Protein AF-A0A6B3HTR2-F1 (afdb_monomer)

pLDDT: mean 84.68, std 10.58, range [55.03, 96.81]

Secondary structure (DSSP, 8-state):
--SSSS-SEEEEEEEPPPTTS--EEEEEEE-----TT---HHHHHHHHHHHHHHHHHHHHHHHHHHTPPPP-

Sequence (72 aa):
WNRRTLWPKVYTHAHEGEEGEAGSVRLIGEAQMLIGTGVSLEHFVSSTVSWVRASIEFDKWLIERLGLAPAE

Solvent-accessible surface area (backbone atoms only — not comparable to full-atom values): 4644 Å² total; per-residue (Å²): 79,66,94,88,45,100,61,56,47,42,49,78,46,81,42,80,42,61,97,93,47,78,59,48,79,42,81,48,75,49,86,86,81,90,42,93,98,65,72,57,69,67,59,52,51,53,52,51,53,53,48,55,54,50,50,55,52,47,50,54,52,48,32,69,73,69,71,51,78,82,88,131

Foldseek 3Di:
DCPPDPDFDKDWDWAPDDDPDHIDIDIDTDDDDDAPPHDDPVVVVVSVVVNVVVVVVVLVVVCVVVVHDDDD

Structure (mmCIF, N/CA/C/O backbone):
data_AF-A0A6B3HTR2-F1
#
_entry.id   AF-A0A6B3HTR2-F1
#
loop_
_atom_site.group_PDB
_atom_site.id
_atom_site.type_symbol
_atom_site.label_atom_id
_atom_site.label_alt_id
_atom_site.label_comp_id
_atom_site.label_asym_id
_atom_site.label_entity_id
_atom_site.label_seq_id
_atom_site.pdbx_PDB_ins_code
_atom_site.Cartn_x
_atom_site.Cartn_y
_atom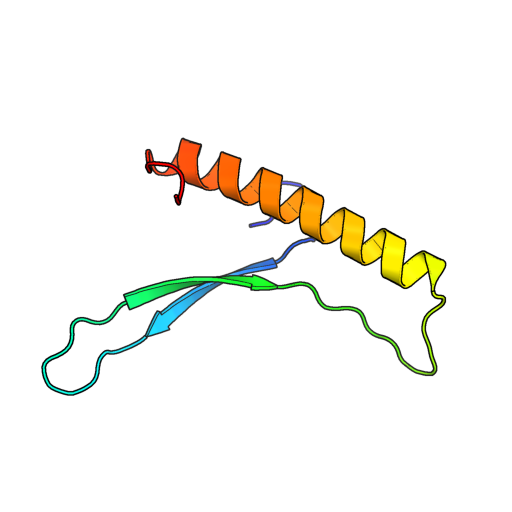_site.Cartn_z
_atom_site.occupancy
_atom_site.B_iso_or_equiv
_atom_site.auth_seq_id
_atom_site.auth_comp_id
_at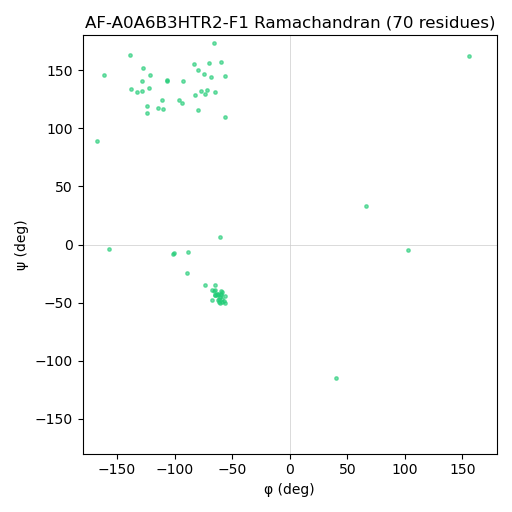om_site.auth_asym_id
_atom_site.auth_atom_id
_atom_site.pdbx_PDB_model_num
ATOM 1 N N . TRP A 1 1 ? -7.344 -3.604 0.814 1.00 56.38 1 TRP A N 1
ATOM 2 C CA . TRP A 1 1 ? -7.998 -2.417 0.229 1.00 56.38 1 TRP A CA 1
ATOM 3 C C . TRP A 1 1 ? -7.918 -2.512 -1.279 1.00 56.38 1 TRP A C 1
ATOM 5 O O . TRP A 1 1 ? -6.854 -2.811 -1.792 1.00 56.38 1 TRP A O 1
ATOM 15 N N . ASN A 1 2 ? -9.058 -2.358 -1.950 1.00 60.53 2 ASN A N 1
ATOM 16 C CA . ASN A 1 2 ? -9.192 -2.210 -3.398 1.00 60.53 2 ASN A CA 1
ATOM 17 C C . ASN A 1 2 ? -10.637 -1.751 -3.643 1.00 60.53 2 ASN A C 1
ATOM 19 O O . ASN A 1 2 ? -11.543 -2.577 -3.707 1.00 60.53 2 ASN A O 1
ATOM 23 N N . ARG A 1 3 ? -10.891 -0.435 -3.648 1.00 55.03 3 ARG A N 1
ATOM 24 C CA . ARG A 1 3 ? -12.255 0.073 -3.879 1.00 55.03 3 ARG A CA 1
ATOM 25 C C . ARG A 1 3 ? -12.545 0.307 -5.366 1.00 55.03 3 ARG A C 1
ATOM 27 O O . ARG A 1 3 ? -13.713 0.255 -5.738 1.00 55.03 3 ARG A O 1
ATOM 34 N N . ARG A 1 4 ? -11.516 0.534 -6.205 1.00 56.25 4 ARG A N 1
ATOM 35 C CA . ARG A 1 4 ? -11.607 0.690 -7.681 1.00 56.25 4 ARG A CA 1
ATOM 36 C C . ARG A 1 4 ? -10.302 0.380 -8.456 1.00 56.25 4 ARG A C 1
ATOM 38 O O . ARG A 1 4 ? -10.322 0.444 -9.681 1.00 56.25 4 ARG A O 1
ATOM 45 N N . THR A 1 5 ? -9.182 0.078 -7.793 1.00 55.03 5 THR A N 1
ATOM 46 C CA . THR A 1 5 ? -7.848 -0.086 -8.409 1.00 55.03 5 THR A CA 1
ATOM 47 C C . THR A 1 5 ? -7.121 -1.282 -7.803 1.00 55.03 5 THR A C 1
ATOM 49 O O . THR A 1 5 ? -7.059 -1.413 -6.585 1.00 55.03 5 THR A O 1
ATOM 52 N N . LEU A 1 6 ? -6.520 -2.134 -8.644 1.00 57.91 6 LEU A N 1
ATOM 53 C CA . LEU A 1 6 ? -5.843 -3.392 -8.264 1.00 57.91 6 LEU A CA 1
ATOM 54 C C . LEU A 1 6 ? -4.647 -3.247 -7.296 1.00 57.91 6 LEU A C 1
ATOM 56 O O . LEU A 1 6 ? -3.956 -4.228 -7.034 1.00 57.91 6 LEU A O 1
ATOM 60 N N . TRP A 1 7 ? -4.383 -2.055 -6.763 1.00 67.50 7 TRP A N 1
ATOM 61 C CA . TRP A 1 7 ? -3.207 -1.755 -5.963 1.00 67.50 7 TRP A CA 1
ATOM 62 C C . TRP A 1 7 ? -3.401 -0.476 -5.119 1.00 67.50 7 TRP A C 1
ATOM 64 O O . TRP A 1 7 ? -4.070 0.448 -5.605 1.00 67.50 7 TRP A O 1
ATOM 74 N N . PRO A 1 8 ? -2.833 -0.392 -3.894 1.00 70.94 8 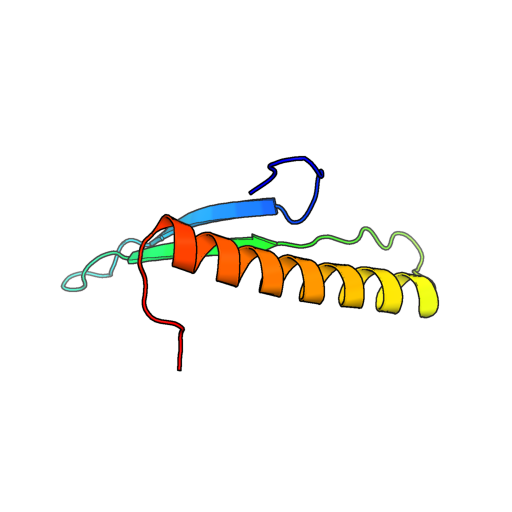PRO A N 1
ATOM 75 C CA . PRO A 1 8 ? -2.041 -1.408 -3.182 1.00 70.94 8 PRO A CA 1
ATOM 76 C C . PRO A 1 8 ? -2.899 -2.493 -2.514 1.00 70.94 8 PRO A C 1
ATOM 78 O O . PRO A 1 8 ? -4.021 -2.233 -2.074 1.00 70.94 8 PRO A O 1
ATOM 81 N N . LYS A 1 9 ? -2.362 -3.716 -2.394 1.00 85.62 9 LYS A N 1
ATOM 82 C CA . LYS A 1 9 ? -3.024 -4.793 -1.641 1.00 85.62 9 LYS A CA 1
ATOM 83 C C . LYS A 1 9 ? -2.808 -4.541 -0.151 1.00 85.62 9 LYS A C 1
ATOM 85 O O . LYS A 1 9 ? -1.694 -4.291 0.290 1.00 85.62 9 LYS A O 1
ATOM 90 N N . VAL A 1 10 ? -3.886 -4.628 0.623 1.00 87.94 10 VAL A N 1
ATOM 91 C CA . VAL A 1 10 ? -3.838 -4.479 2.085 1.00 87.94 10 VAL A CA 1
ATOM 92 C C . VAL A 1 10 ? -4.628 -5.610 2.715 1.00 87.94 10 VAL A C 1
ATOM 94 O O . VAL A 1 10 ? -5.768 -5.837 2.291 1.00 87.94 10 VAL A O 1
ATOM 97 N N . TYR A 1 11 ? -4.035 -6.280 3.698 1.00 87.62 11 TYR A N 1
ATOM 98 C CA . TYR A 1 11 ? -4.608 -7.410 4.428 1.00 87.62 11 TYR A CA 1
ATOM 99 C C . TYR A 1 11 ? -4.311 -7.309 5.929 1.00 87.62 11 TYR A C 1
ATOM 101 O O . TYR A 1 11 ? -3.446 -6.545 6.358 1.00 87.62 11 TYR A O 1
AT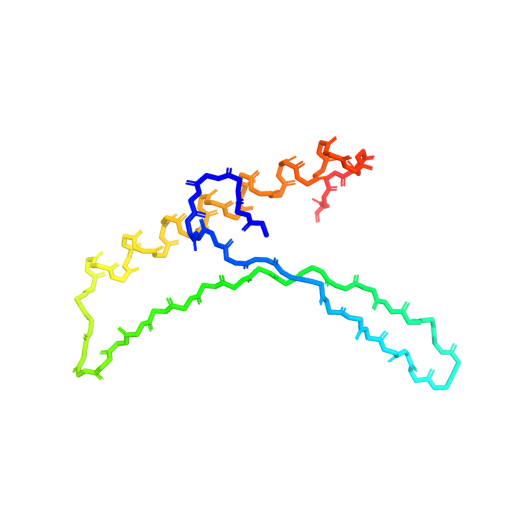OM 109 N N . THR A 1 12 ? -5.058 -8.061 6.733 1.00 91.25 12 THR A N 1
ATOM 110 C CA . THR A 1 12 ? -4.836 -8.172 8.176 1.00 91.25 12 THR A CA 1
ATOM 111 C C . THR A 1 12 ? -3.932 -9.358 8.487 1.00 91.25 12 THR A C 1
ATOM 113 O O . THR A 1 12 ? -4.063 -10.427 7.893 1.00 91.25 12 THR A O 1
ATOM 116 N N . HIS A 1 13 ? -3.030 -9.174 9.444 1.00 91.25 13 HIS A N 1
ATOM 117 C CA . HIS A 1 13 ? -2.191 -10.226 10.000 1.00 91.25 13 HIS A CA 1
ATOM 118 C C . HIS A 1 13 ? -2.399 -10.269 11.513 1.00 91.25 13 HIS A C 1
ATOM 120 O O . HIS A 1 13 ? -2.075 -9.306 12.212 1.00 91.25 13 HIS A O 1
ATOM 126 N N . ALA A 1 14 ? -2.982 -11.362 12.002 1.00 92.12 14 ALA A N 1
ATOM 127 C CA . ALA A 1 14 ? -3.130 -11.608 13.429 1.00 92.12 14 ALA A CA 1
ATOM 128 C C . ALA A 1 14 ? -1.818 -12.184 13.973 1.00 92.12 14 ALA A C 1
ATOM 130 O O . ALA A 1 14 ? -1.269 -13.127 13.409 1.00 92.12 14 ALA A O 1
ATOM 131 N N . HIS A 1 15 ? -1.309 -11.588 15.043 1.00 85.94 15 HIS A N 1
ATOM 132 C CA . HIS A 1 15 ? -0.134 -12.044 15.763 1.00 85.94 15 HIS A CA 1
ATOM 133 C C . HIS A 1 15 ? -0.566 -12.476 17.159 1.00 85.94 15 HIS A C 1
ATOM 135 O O . HIS A 1 15 ? -1.084 -11.664 17.927 1.00 85.94 15 HIS A O 1
ATOM 141 N N . GLU A 1 16 ? -0.380 -13.753 17.462 1.00 85.88 16 GLU A N 1
ATOM 142 C CA . GLU A 1 16 ? -0.568 -14.285 18.808 1.00 85.88 16 GLU A CA 1
ATOM 143 C C . GLU A 1 16 ? 0.614 -13.825 19.668 1.00 85.88 16 GLU A C 1
ATOM 145 O O . GLU A 1 16 ? 1.761 -13.913 19.230 1.00 85.88 16 GLU A O 1
ATOM 150 N N . GLY A 1 17 ? 0.325 -13.254 20.840 1.00 79.62 17 GLY A N 1
ATOM 151 C CA . GLY A 1 17 ? 1.363 -12.888 21.802 1.00 79.62 17 GLY A CA 1
ATOM 152 C C . GLY A 1 17 ? 1.978 -14.140 22.423 1.00 79.62 17 GLY A C 1
ATOM 153 O O . GLY A 1 17 ? 1.343 -15.197 22.454 1.00 79.62 17 GLY A O 1
ATOM 154 N N . GLU A 1 18 ? 3.210 -14.029 22.914 1.00 82.00 18 GLU A N 1
ATOM 155 C CA . GLU A 1 18 ? 3.811 -15.083 23.734 1.00 82.00 18 GLU A CA 1
ATOM 156 C C . GLU A 1 18 ? 3.066 -15.225 25.076 1.00 82.00 18 GLU A C 1
ATOM 158 O O . GLU A 1 18 ? 2.154 -14.458 25.398 1.00 82.00 18 GLU A O 1
ATOM 163 N N . GLU A 1 19 ? 3.416 -16.240 25.866 1.00 82.00 19 GLU A N 1
ATOM 164 C CA . GLU A 1 19 ? 2.740 -16.539 27.130 1.00 82.00 19 GLU A CA 1
ATOM 165 C C . GLU A 1 19 ? 2.754 -15.316 28.074 1.00 82.00 19 GLU A C 1
ATOM 167 O O . GLU A 1 19 ? 3.793 -14.917 28.594 1.00 82.00 19 GLU A O 1
ATOM 172 N N . GLY A 1 20 ? 1.580 -14.709 28.284 1.00 78.62 20 GLY A N 1
ATOM 173 C CA . GLY A 1 20 ? 1.411 -13.500 29.100 1.00 78.62 20 GLY A CA 1
ATOM 174 C C . GLY A 1 20 ? 1.235 -12.188 28.321 1.00 78.62 20 GLY A C 1
ATOM 175 O O . GLY A 1 20 ? 0.930 -11.172 28.947 1.00 78.62 20 GLY A O 1
ATOM 176 N N . GLU A 1 21 ? 1.344 -12.188 26.989 1.00 83.06 21 GLU A N 1
ATOM 177 C CA . GLU A 1 21 ? 1.124 -11.008 26.142 1.00 83.06 21 GLU A CA 1
ATOM 178 C C . GLU A 1 21 ? -0.199 -11.075 25.361 1.00 83.06 21 GLU A C 1
ATOM 180 O O . GLU A 1 21 ? -0.623 -12.120 24.865 1.00 83.06 21 GLU A O 1
ATOM 185 N N . ALA A 1 22 ? -0.877 -9.931 25.227 1.00 83.94 22 ALA A N 1
ATOM 186 C CA . ALA A 1 22 ? -2.083 -9.836 24.412 1.00 83.94 22 ALA A CA 1
ATOM 187 C C . ALA A 1 22 ? -1.730 -9.905 22.918 1.00 83.94 22 ALA A C 1
ATOM 189 O O . ALA A 1 22 ? -0.855 -9.182 22.440 1.00 83.94 22 ALA A O 1
ATOM 190 N N . GLY A 1 23 ? -2.455 -10.734 22.163 1.00 87.31 23 GLY A N 1
ATOM 191 C CA . GLY A 1 23 ? -2.326 -10.773 20.708 1.00 87.31 23 GLY A CA 1
ATOM 192 C C . GLY A 1 23 ? -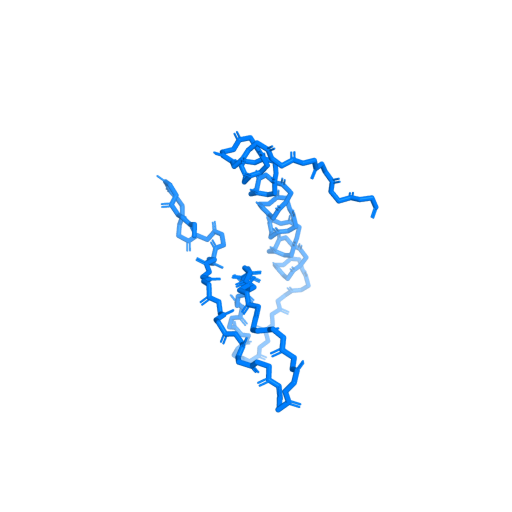2.639 -9.420 20.053 1.00 87.31 23 GLY A C 1
ATOM 193 O O . GLY A 1 23 ? -3.362 -8.586 20.599 1.00 87.31 23 GLY A O 1
ATOM 194 N N . SER A 1 24 ? -2.114 -9.204 18.849 1.00 89.12 24 SER A N 1
ATOM 195 C CA . SER A 1 24 ? -2.323 -7.977 18.074 1.00 89.12 24 SER A CA 1
ATOM 196 C C . SER A 1 24 ? -2.830 -8.275 16.667 1.00 89.12 24 SER A C 1
ATOM 198 O O . SER A 1 24 ? -2.538 -9.317 16.085 1.00 89.12 24 SER A O 1
ATOM 200 N N . VAL A 1 25 ? -3.578 -7.338 16.087 1.00 90.31 25 VAL A N 1
ATOM 201 C CA . VAL A 1 25 ? -3.929 -7.364 14.663 1.00 90.31 25 VAL A CA 1
ATOM 202 C C . VAL A 1 25 ? -3.192 -6.229 13.979 1.00 90.31 25 VAL A C 1
ATOM 204 O O . VAL A 1 25 ? -3.327 -5.069 14.359 1.00 90.31 25 VAL A O 1
ATOM 207 N N . ARG A 1 26 ? -2.417 -6.566 12.951 1.00 88.31 26 ARG A N 1
ATOM 208 C CA . ARG A 1 26 ? -1.676 -5.605 12.136 1.00 88.31 26 ARG A CA 1
ATOM 209 C C . ARG A 1 26 ? -2.340 -5.473 10.775 1.00 88.31 26 ARG A C 1
ATOM 211 O O . ARG A 1 26 ? -2.774 -6.466 10.194 1.00 88.31 26 ARG A O 1
ATOM 218 N N . LEU A 1 27 ? -2.394 -4.254 10.253 1.00 87.81 27 LEU A N 1
ATOM 219 C CA . LEU A 1 27 ? -2.729 -4.004 8.854 1.00 87.81 27 LEU A CA 1
ATOM 220 C C . LEU A 1 27 ? -1.432 -3.926 8.058 1.00 87.81 27 LEU A C 1
ATOM 222 O O . LEU A 1 27 ? -0.567 -3.109 8.358 1.00 87.81 27 LEU A O 1
ATOM 226 N N . ILE A 1 28 ? -1.300 -4.787 7.054 1.00 88.56 28 ILE A N 1
ATOM 227 C CA . ILE A 1 28 ? -0.126 -4.849 6.189 1.00 88.56 28 ILE A CA 1
ATOM 228 C C . ILE A 1 28 ? -0.521 -4.351 4.807 1.00 88.56 28 ILE A C 1
ATOM 230 O O . ILE A 1 28 ? -1.377 -4.948 4.150 1.00 88.56 28 ILE A O 1
ATOM 234 N N . GLY A 1 29 ? 0.093 -3.249 4.377 1.00 88.06 29 GLY A N 1
ATOM 235 C CA . GLY A 1 29 ? 0.036 -2.772 3.000 1.00 88.06 29 GLY A CA 1
ATOM 236 C C . GLY A 1 29 ? 1.264 -3.244 2.235 1.00 88.06 29 GLY A C 1
ATOM 237 O O . GLY A 1 29 ? 2.386 -2.976 2.654 1.00 88.06 29 GLY A O 1
ATOM 238 N N . GLU A 1 30 ? 1.060 -3.930 1.114 1.00 86.88 30 GLU A N 1
ATOM 239 C CA . GLU A 1 30 ? 2.152 -4.420 0.278 1.00 86.88 30 GLU A CA 1
ATOM 240 C C . GLU A 1 30 ? 2.089 -3.873 -1.151 1.00 86.88 30 GLU A C 1
ATOM 242 O O . GLU A 1 30 ? 1.022 -3.694 -1.753 1.00 86.88 30 GLU A O 1
ATOM 247 N N . ALA A 1 31 ? 3.281 -3.655 -1.698 1.00 85.38 31 ALA A N 1
ATOM 248 C CA . ALA A 1 31 ? 3.524 -3.402 -3.102 1.00 85.38 31 ALA A CA 1
ATOM 249 C C . ALA A 1 31 ? 4.608 -4.357 -3.590 1.00 85.38 31 ALA A C 1
ATOM 251 O O . ALA A 1 31 ? 5.656 -4.498 -2.965 1.00 85.38 31 ALA A O 1
ATOM 252 N N . GLN A 1 32 ? 4.351 -5.007 -4.720 1.00 85.94 32 GLN A N 1
ATOM 253 C CA . GLN A 1 32 ? 5.292 -5.918 -5.353 1.00 85.94 32 GLN A CA 1
ATOM 254 C C . GLN A 1 32 ? 5.575 -5.423 -6.768 1.00 85.94 32 GLN A C 1
ATOM 256 O O . GLN A 1 32 ? 4.652 -5.074 -7.502 1.00 85.94 32 GLN A O 1
ATOM 261 N N . MET A 1 33 ? 6.852 -5.408 -7.145 1.00 86.75 33 MET A N 1
ATOM 262 C CA . MET A 1 33 ? 7.292 -5.125 -8.506 1.00 86.75 33 MET A CA 1
ATOM 263 C C . MET A 1 33 ? 8.137 -6.296 -8.990 1.00 86.75 33 MET A C 1
ATOM 265 O O . MET A 1 33 ? 9.171 -6.615 -8.404 1.00 86.75 33 MET A O 1
ATOM 269 N N . LEU A 1 34 ? 7.690 -6.944 -10.061 1.00 88.06 34 LEU A N 1
ATOM 270 C CA . LEU A 1 34 ? 8.437 -8.026 -10.683 1.00 88.06 34 LEU A CA 1
ATOM 271 C C . LEU A 1 34 ? 9.537 -7.428 -11.564 1.00 88.06 34 LEU A C 1
ATOM 273 O O . LEU A 1 34 ? 9.242 -6.741 -12.537 1.00 88.06 34 LEU A O 1
ATOM 277 N N . ILE A 1 35 ? 10.797 -7.681 -11.207 1.00 91.50 35 ILE A N 1
ATOM 278 C CA . ILE A 1 35 ? 11.951 -7.060 -11.873 1.00 91.50 35 ILE A CA 1
ATOM 279 C C . ILE A 1 35 ? 12.651 -7.952 -12.894 1.00 91.50 35 ILE A C 1
ATOM 281 O O . ILE A 1 35 ? 13.512 -7.444 -13.593 1.00 91.50 35 ILE A O 1
ATOM 285 N N . GLY A 1 36 ? 12.299 -9.238 -13.024 1.00 88.75 36 GLY A N 1
ATOM 286 C CA . GLY A 1 36 ? 12.857 -10.141 -14.044 1.00 88.75 36 GLY A CA 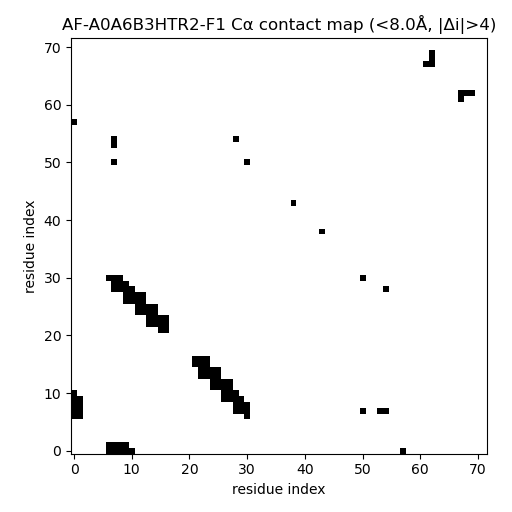1
ATOM 287 C C . GLY A 1 36 ? 14.370 -9.970 -14.270 1.00 88.75 36 GLY A C 1
ATOM 288 O O . GLY A 1 36 ? 15.165 -10.224 -13.371 1.00 88.75 36 GLY A O 1
ATOM 289 N N . THR A 1 37 ? 14.749 -9.514 -15.471 1.00 89.88 37 THR A N 1
ATOM 290 C CA . THR A 1 37 ? 16.138 -9.221 -15.889 1.00 89.88 37 THR A CA 1
ATOM 291 C C . THR A 1 37 ? 16.620 -7.798 -15.574 1.00 89.88 37 THR A C 1
ATOM 293 O O . THR A 1 37 ? 17.779 -7.47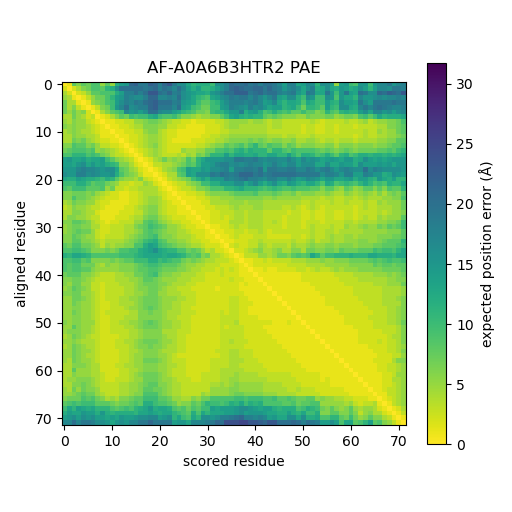5 -15.820 1.00 89.88 37 THR A O 1
ATOM 296 N N . GLY A 1 38 ? 15.748 -6.925 -15.081 1.00 93.44 38 GLY A N 1
ATOM 297 C CA . GLY A 1 38 ? 16.044 -5.546 -14.715 1.00 93.44 38 GLY A CA 1
ATOM 298 C C . GLY A 1 38 ? 14.801 -4.657 -14.761 1.00 93.44 38 GLY A C 1
ATOM 299 O O . GLY A 1 38 ? 13.802 -4.969 -15.406 1.00 93.44 38 GLY A O 1
ATOM 300 N N . VAL A 1 39 ? 14.888 -3.505 -14.099 1.00 94.88 39 VAL A N 1
ATOM 301 C CA . VAL A 1 39 ? 13.873 -2.449 -14.145 1.00 94.88 39 VAL A CA 1
ATOM 302 C C . VAL A 1 39 ? 14.546 -1.127 -14.487 1.00 94.88 39 VAL A C 1
ATOM 304 O O . VAL A 1 39 ? 15.652 -0.851 -14.020 1.00 94.88 39 VAL A O 1
ATOM 307 N N . SER A 1 40 ? 13.902 -0.303 -15.314 1.00 95.69 40 SER A N 1
ATOM 308 C CA . SER A 1 40 ? 14.405 1.047 -15.560 1.00 95.69 40 SER A CA 1
ATOM 309 C C . SER A 1 40 ? 14.255 1.901 -14.300 1.00 95.69 40 SER A C 1
ATOM 311 O O . SER A 1 40 ? 13.273 1.780 -13.563 1.00 95.69 40 SER A O 1
ATOM 313 N N . LEU A 1 41 ? 15.220 2.792 -14.060 1.00 96.12 41 LEU A N 1
ATOM 314 C CA . LEU A 1 41 ? 15.185 3.687 -12.901 1.00 96.12 41 LEU A CA 1
ATOM 315 C C . LEU A 1 41 ? 13.897 4.521 -12.876 1.00 96.12 41 LEU A C 1
ATOM 317 O O . LEU A 1 41 ? 13.251 4.631 -11.840 1.00 96.12 41 LEU A O 1
ATOM 321 N N . GLU A 1 42 ? 13.496 5.060 -14.027 1.00 96.81 42 GLU A N 1
ATOM 322 C CA . GLU A 1 42 ? 12.281 5.866 -14.152 1.00 96.81 42 GLU A CA 1
ATOM 323 C C . GLU A 1 42 ? 11.023 5.079 -13.764 1.00 96.81 42 GLU A C 1
ATOM 325 O O . GLU A 1 42 ? 10.197 5.571 -12.993 1.00 96.81 42 GLU A O 1
ATOM 330 N N . HIS A 1 43 ? 10.895 3.832 -14.229 1.00 92.06 43 HIS A N 1
ATOM 331 C CA . HIS A 1 43 ? 9.737 3.002 -13.907 1.00 92.06 43 HIS A CA 1
ATOM 332 C C . HIS A 1 43 ? 9.702 2.618 -12.423 1.00 92.06 43 HIS A C 1
ATOM 334 O O . HIS A 1 43 ? 8.635 2.654 -11.803 1.00 92.06 43 HIS A O 1
ATOM 340 N N . PHE A 1 44 ? 10.861 2.312 -11.833 1.00 93.81 44 PHE A N 1
ATOM 341 C CA . PHE A 1 44 ? 10.972 2.048 -10.400 1.00 93.81 44 PHE A CA 1
ATOM 342 C C . PHE A 1 44 ? 10.554 3.261 -9.561 1.00 93.81 44 PHE A C 1
ATOM 344 O O . PHE A 1 44 ? 9.730 3.134 -8.651 1.00 93.81 44 PHE A O 1
ATOM 351 N N . VAL A 1 45 ? 11.086 4.442 -9.886 1.00 95.88 45 VAL A N 1
ATOM 352 C CA . VAL A 1 45 ? 10.772 5.689 -9.178 1.00 95.88 45 VAL A CA 1
ATOM 353 C C . VAL A 1 45 ? 9.289 6.020 -9.317 1.00 95.88 45 VAL A C 1
ATOM 355 O O . VAL A 1 45 ? 8.627 6.269 -8.312 1.00 95.88 45 VAL A O 1
ATOM 358 N N . SER A 1 46 ? 8.743 5.955 -10.533 1.00 92.56 46 SER A N 1
ATOM 359 C CA . SER A 1 46 ? 7.326 6.224 -10.796 1.00 92.56 46 SER A CA 1
ATOM 360 C C . SER A 1 46 ? 6.405 5.288 -10.003 1.00 92.56 46 SER A C 1
ATOM 362 O O . SER A 1 46 ? 5.493 5.749 -9.309 1.00 92.56 46 SER A O 1
ATOM 364 N N . SER A 1 47 ? 6.701 3.984 -10.007 1.00 89.50 47 SER A N 1
ATOM 365 C CA . SER A 1 47 ? 5.939 2.983 -9.248 1.00 89.50 47 SER A CA 1
ATOM 366 C C . SER A 1 47 ? 6.019 3.234 -7.742 1.00 89.50 47 SER A C 1
ATOM 368 O O . SER A 1 47 ? 5.006 3.199 -7.050 1.00 89.50 47 SER A O 1
ATOM 370 N N . THR A 1 48 ? 7.205 3.563 -7.229 1.00 91.50 48 THR A N 1
ATOM 371 C CA . THR A 1 48 ? 7.410 3.848 -5.801 1.00 91.50 48 THR A CA 1
ATOM 372 C C . THR A 1 48 ? 6.659 5.105 -5.362 1.00 91.50 48 THR A C 1
ATOM 374 O O . THR A 1 48 ? 5.986 5.096 -4.334 1.00 91.50 48 THR A O 1
ATOM 377 N N . VAL A 1 49 ? 6.699 6.179 -6.155 1.00 92.81 49 VAL A N 1
ATOM 378 C CA . VAL A 1 49 ? 5.944 7.410 -5.865 1.00 92.81 49 VAL A CA 1
ATOM 379 C C . VAL A 1 49 ? 4.440 7.141 -5.871 1.00 92.81 49 VAL A C 1
ATOM 381 O O . VAL A 1 49 ? 3.728 7.624 -4.988 1.00 92.81 49 VAL A O 1
ATOM 384 N N . SER A 1 50 ? 3.952 6.357 -6.836 1.00 88.69 50 SER A N 1
ATOM 385 C CA . SER A 1 50 ? 2.547 5.947 -6.884 1.00 88.69 50 SER A CA 1
ATOM 386 C C . SER A 1 50 ? 2.145 5.172 -5.623 1.00 88.69 50 SER A C 1
ATOM 388 O O . SER A 1 50 ? 1.102 5.469 -5.039 1.00 88.69 50 SER A O 1
ATOM 390 N N . TRP A 1 51 ? 3.004 4.261 -5.146 1.00 87.94 51 TRP A N 1
ATOM 391 C CA . TRP A 1 51 ? 2.766 3.486 -3.924 1.00 87.94 51 TRP A CA 1
ATOM 392 C C . TRP A 1 51 ? 2.634 4.378 -2.698 1.00 87.94 51 TRP A C 1
ATOM 394 O O . TRP A 1 51 ? 1.666 4.264 -1.950 1.00 87.94 51 TRP A O 1
ATOM 404 N N . VAL A 1 52 ? 3.592 5.286 -2.503 1.00 90.56 52 VAL A N 1
ATOM 405 C CA . VAL A 1 52 ? 3.618 6.176 -1.338 1.00 90.56 52 VAL A CA 1
ATOM 406 C C . VAL A 1 52 ? 2.359 7.039 -1.296 1.00 90.56 52 VAL A C 1
ATOM 408 O O . VAL A 1 52 ? 1.727 7.153 -0.248 1.00 90.56 52 VAL A O 1
ATOM 411 N N . ARG A 1 53 ? 1.938 7.591 -2.441 1.00 89.75 53 ARG A N 1
ATOM 412 C CA . ARG A 1 53 ? 0.703 8.386 -2.527 1.00 89.75 53 ARG A CA 1
ATOM 413 C C . ARG A 1 53 ? -0.530 7.561 -2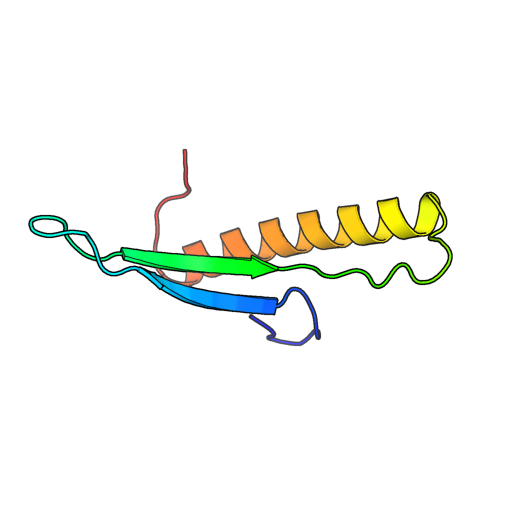.169 1.00 89.75 53 ARG A C 1
ATOM 415 O O . ARG A 1 53 ? -1.328 8.004 -1.349 1.00 89.75 53 ARG A O 1
ATOM 422 N N . ALA A 1 54 ? -0.647 6.355 -2.719 1.00 87.06 54 ALA A N 1
ATOM 423 C CA . ALA A 1 54 ? -1.771 5.474 -2.422 1.00 87.06 54 ALA A CA 1
ATOM 424 C C . ALA A 1 54 ? -1.799 5.030 -0.947 1.00 87.06 54 ALA A C 1
ATOM 426 O O . ALA A 1 54 ? -2.876 4.912 -0.368 1.00 87.06 54 ALA A O 1
ATOM 427 N N . SER A 1 55 ? -0.635 4.829 -0.321 1.00 86.75 55 SER A N 1
ATOM 428 C CA . SER A 1 55 ? -0.527 4.511 1.109 1.00 86.75 55 SER A CA 1
ATOM 429 C C . SER A 1 55 ? -0.989 5.671 1.996 1.00 86.75 55 SER A C 1
ATOM 431 O O . SER A 1 55 ? -1.715 5.438 2.957 1.00 86.75 55 SER A O 1
ATOM 433 N N . ILE A 1 56 ? -0.653 6.918 1.642 1.00 88.88 56 ILE A N 1
ATOM 434 C CA . ILE A 1 56 ? -1.136 8.116 2.352 1.00 88.88 56 ILE A CA 1
ATOM 435 C C . ILE A 1 56 ? -2.659 8.258 2.216 1.00 88.88 56 ILE A C 1
ATOM 437 O O . ILE A 1 56 ? -3.348 8.575 3.181 1.00 88.88 56 ILE A O 1
ATOM 441 N N . GLU A 1 57 ? -3.204 8.038 1.018 1.00 88.88 57 GLU A N 1
ATO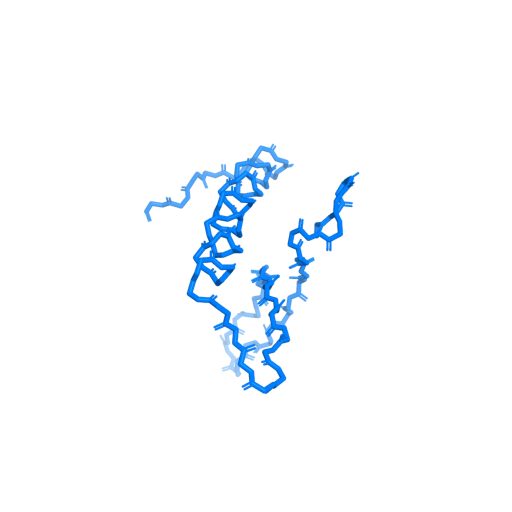M 442 C CA . GLU A 1 57 ? -4.656 8.072 0.802 1.00 88.88 57 GLU A CA 1
ATOM 443 C C . GLU A 1 57 ? -5.377 6.957 1.566 1.00 88.88 57 GLU A C 1
ATOM 445 O O . GLU A 1 57 ? -6.446 7.190 2.131 1.00 88.88 57 GLU A O 1
ATOM 450 N N . PHE A 1 58 ? -4.787 5.760 1.616 1.00 87.25 58 PHE A N 1
ATOM 451 C CA . PHE A 1 58 ? -5.315 4.643 2.390 1.00 87.25 58 PHE A CA 1
ATOM 452 C C . PHE A 1 58 ? -5.328 4.938 3.892 1.00 87.25 58 PHE A C 1
ATOM 454 O O . PHE A 1 58 ? -6.330 4.647 4.537 1.00 87.25 58 PHE A O 1
ATOM 461 N N . ASP A 1 59 ? -4.260 5.526 4.434 1.00 87.62 59 ASP A N 1
ATOM 462 C CA . ASP A 1 59 ? -4.174 5.900 5.848 1.00 87.62 59 ASP A CA 1
ATOM 463 C C . ASP A 1 59 ? -5.288 6.883 6.241 1.00 87.62 59 ASP A C 1
ATOM 465 O O . ASP A 1 59 ? -6.071 6.608 7.151 1.00 87.62 59 ASP A O 1
ATOM 469 N N . LYS A 1 60 ? -5.464 7.956 5.458 1.00 88.88 60 LYS A N 1
ATOM 470 C CA . LYS A 1 60 ? -6.569 8.911 5.650 1.00 88.88 60 LYS A CA 1
ATOM 471 C C . LYS A 1 60 ? -7.927 8.223 5.594 1.00 88.88 60 LYS A C 1
ATOM 473 O O . LYS A 1 60 ? -8.750 8.400 6.489 1.00 88.88 60 LYS A O 1
ATOM 478 N N . TRP A 1 61 ? -8.144 7.398 4.568 1.00 89.06 61 TRP A N 1
ATOM 479 C CA . TRP A 1 61 ? -9.385 6.642 4.423 1.00 89.06 61 TRP A CA 1
ATOM 480 C C . TRP A 1 61 ? -9.642 5.716 5.622 1.00 89.06 61 TRP A C 1
ATOM 482 O O . TRP A 1 61 ? -10.782 5.583 6.073 1.00 89.06 61 TRP A O 1
ATOM 492 N N . LEU A 1 62 ? -8.601 5.061 6.138 1.00 88.00 62 LEU A N 1
ATOM 493 C CA . LEU A 1 62 ? -8.692 4.136 7.261 1.00 88.00 62 LEU A CA 1
ATOM 494 C C . LEU A 1 62 ? -9.052 4.872 8.553 1.00 88.00 62 LEU A C 1
ATOM 496 O O . LEU A 1 62 ? -9.972 4.444 9.254 1.00 88.00 62 LEU A O 1
ATOM 500 N N . ILE A 1 63 ? -8.364 5.982 8.832 1.00 90.62 63 ILE A N 1
ATOM 501 C CA . ILE A 1 63 ? -8.630 6.860 9.974 1.00 90.62 63 ILE A CA 1
ATOM 502 C C . ILE A 1 63 ? -10.081 7.344 9.944 1.00 90.62 63 ILE A C 1
ATOM 504 O O . ILE A 1 63 ? -10.805 7.164 10.924 1.00 90.62 63 ILE A O 1
ATOM 508 N N . GLU A 1 64 ? -10.542 7.867 8.805 1.00 91.38 64 GLU A N 1
ATOM 509 C CA . GLU A 1 64 ? -11.929 8.307 8.619 1.00 91.38 64 GLU A CA 1
ATOM 510 C C . GLU A 1 64 ? -12.931 7.167 8.835 1.00 91.38 64 GLU A C 1
ATOM 512 O O . GLU A 1 64 ? -13.993 7.360 9.428 1.00 91.38 64 GLU A O 1
ATOM 517 N N . ARG A 1 65 ? -12.613 5.958 8.355 1.00 88.69 65 ARG A N 1
ATOM 518 C CA . ARG A 1 65 ? -13.532 4.819 8.423 1.00 88.69 65 ARG A CA 1
ATOM 519 C C . ARG A 1 65 ? -13.667 4.244 9.830 1.00 88.69 65 ARG A C 1
ATOM 521 O O . ARG A 1 65 ? -14.745 3.748 10.160 1.00 88.69 65 ARG A O 1
ATOM 528 N N . LEU A 1 66 ? -12.587 4.262 10.604 1.00 90.44 66 LEU A N 1
ATOM 529 C CA . LEU A 1 66 ? -12.517 3.672 11.940 1.00 90.44 66 LEU A CA 1
ATOM 530 C C . LEU A 1 66 ? -12.637 4.707 13.071 1.00 90.44 66 LEU A C 1
ATOM 532 O O . LEU A 1 66 ? -12.767 4.308 14.224 1.00 90.44 66 LEU A O 1
ATOM 536 N N . GLY A 1 67 ? -12.629 6.007 12.760 1.00 90.81 67 GLY A N 1
ATOM 537 C CA . GLY A 1 67 ? -12.676 7.076 13.761 1.00 90.81 67 GLY A CA 1
ATOM 538 C C . GLY A 1 67 ? -11.420 7.131 14.633 1.00 90.81 67 GLY A C 1
ATOM 539 O O . GLY A 1 67 ? -11.518 7.420 15.823 1.00 90.81 67 GLY A O 1
ATOM 540 N N . LEU A 1 68 ? -10.257 6.795 14.065 1.00 85.62 68 LEU A N 1
ATOM 541 C CA . LEU A 1 68 ? -8.983 6.753 14.790 1.00 85.62 68 LEU A CA 1
ATOM 542 C C . LEU A 1 68 ? -8.355 8.150 14.885 1.00 85.62 68 LEU A C 1
ATOM 544 O O . LEU A 1 68 ? -8.607 9.015 14.051 1.00 85.62 68 LEU A O 1
ATOM 548 N N . ALA A 1 69 ? -7.509 8.375 15.889 1.00 83.62 69 ALA A N 1
ATOM 549 C CA . ALA A 1 69 ? -6.604 9.520 15.866 1.00 83.62 69 ALA A CA 1
ATOM 550 C C . ALA A 1 69 ? -5.455 9.245 14.871 1.00 83.62 69 ALA A C 1
ATOM 552 O O . ALA A 1 69 ? -5.060 8.082 14.733 1.00 83.62 69 ALA A O 1
ATOM 553 N N . PRO A 1 70 ? -4.913 10.267 14.181 1.00 75.19 70 PRO A N 1
ATOM 554 C CA . PRO A 1 70 ? -3.703 10.105 13.379 1.00 75.19 70 PRO A CA 1
ATOM 555 C C . PRO A 1 70 ? -2.556 9.560 14.234 1.00 75.19 70 PRO A C 1
ATOM 557 O O . PRO A 1 70 ? -2.450 9.911 15.409 1.00 75.19 70 PRO A O 1
ATOM 560 N N . ALA A 1 71 ? -1.704 8.718 13.650 1.00 68.38 71 ALA A N 1
ATOM 561 C CA . ALA A 1 71 ? -0.458 8.332 14.303 1.00 68.38 71 ALA A CA 1
ATOM 562 C C . ALA A 1 71 ? 0.452 9.570 14.435 1.00 68.38 71 ALA A C 1
ATOM 564 O O . ALA A 1 71 ? 0.603 10.311 13.460 1.00 68.38 71 ALA A O 1
ATOM 565 N N . GLU A 1 72 ? 1.001 9.800 15.632 1.00 58.59 72 GLU A N 1
ATOM 566 C CA . GLU A 1 72 ? 1.996 10.856 15.905 1.00 58.59 72 GLU A CA 1
ATOM 567 C C . GLU A 1 72 ? 3.381 10.520 15.337 1.00 58.59 72 GLU A C 1
ATOM 569 O O . GLU A 1 72 ? 3.773 9.327 15.372 1.00 58.59 72 GLU A O 1
#

Mean predicted aligned error: 6.29 Å

Radius of gyration: 15.94 Å; Cα contacts (8 Å, |Δi|>4): 56; chains: 1; bounding box: 30×27×45 Å